Protein AF-A0A433PHH1-F1 (afdb_monomer)

Structure (mmCIF, N/CA/C/O backbone):
data_AF-A0A433PHH1-F1
#
_entry.id   AF-A0A433PHH1-F1
#
loop_
_atom_site.group_PDB
_atom_site.id
_atom_site.type_symbol
_atom_site.label_atom_id
_atom_site.label_alt_id
_atom_site.label_comp_id
_atom_site.label_asym_id
_atom_site.label_entity_id
_atom_site.label_seq_id
_atom_site.pdbx_PDB_ins_code
_atom_site.Cartn_x
_atom_site.Cartn_y
_atom_site.Cartn_z
_atom_site.occupancy
_atom_site.B_iso_or_equiv
_atom_site.auth_seq_id
_atom_site.auth_comp_id
_atom_site.auth_asym_id
_atom_site.auth_atom_id
_atom_site.pdbx_PDB_model_num
ATOM 1 N N . MET A 1 1 ? -15.022 -15.325 15.292 1.00 51.31 1 MET A N 1
ATOM 2 C CA . MET A 1 1 ? -13.583 -15.511 15.592 1.00 51.31 1 MET A CA 1
ATOM 3 C C . MET A 1 1 ? -13.431 -15.718 17.090 1.00 51.31 1 MET A C 1
ATOM 5 O O . MET A 1 1 ? -14.156 -15.059 17.827 1.00 51.31 1 MET A O 1
ATOM 9 N N . LEU A 1 2 ? -12.570 -16.644 17.526 1.00 65.44 2 LEU A N 1
ATOM 10 C CA . LEU A 1 2 ? -12.396 -16.970 18.953 1.00 65.44 2 LEU A CA 1
ATOM 11 C C . LEU A 1 2 ? -11.447 -16.007 19.689 1.00 65.44 2 LEU A C 1
ATOM 13 O O . LEU A 1 2 ? -11.639 -15.768 20.876 1.00 65.44 2 LEU A O 1
ATOM 17 N N . ASP A 1 3 ? -10.478 -15.422 18.982 1.00 81.75 3 ASP A N 1
ATOM 18 C CA . ASP A 1 3 ? -9.492 -14.479 19.525 1.00 81.75 3 ASP A CA 1
ATOM 19 C C . ASP A 1 3 ? -9.389 -13.232 18.615 1.00 81.75 3 ASP A C 1
ATOM 21 O O . ASP A 1 3 ? -9.403 -13.386 17.389 1.00 81.75 3 ASP A O 1
ATOM 25 N N . PRO A 1 4 ? -9.363 -11.991 19.148 1.00 90.38 4 PRO A N 1
ATOM 26 C CA . PRO A 1 4 ? -9.155 -10.782 18.346 1.00 90.38 4 PRO A CA 1
ATOM 27 C C . PRO A 1 4 ? -7.689 -10.556 17.940 1.00 90.38 4 PRO A C 1
ATOM 29 O O . PRO A 1 4 ? -6.804 -10.523 18.791 1.00 90.38 4 PRO A O 1
ATOM 32 N N . TYR A 1 5 ? -7.473 -10.242 16.656 1.00 91.25 5 TYR A N 1
ATOM 33 C CA . TYR A 1 5 ? -6.172 -9.909 16.044 1.00 91.25 5 TYR A CA 1
ATOM 34 C C . TYR A 1 5 ? -5.332 -8.874 16.809 1.00 91.25 5 TYR A C 1
ATOM 36 O O . TYR A 1 5 ? -4.108 -8.958 16.819 1.00 91.25 5 TYR A O 1
ATOM 44 N N . ILE A 1 6 ? -5.971 -7.856 17.393 1.00 93.50 6 ILE A N 1
ATOM 45 C CA . ILE A 1 6 ? -5.297 -6.755 18.087 1.00 93.50 6 ILE A CA 1
ATOM 46 C C . ILE A 1 6 ? -6.054 -6.457 19.379 1.00 93.50 6 ILE A C 1
ATOM 48 O O . ILE A 1 6 ? -7.269 -6.255 19.373 1.00 93.50 6 ILE A O 1
ATOM 52 N N . ARG A 1 7 ? -5.317 -6.362 20.489 1.00 93.56 7 ARG A N 1
ATOM 53 C CA . ARG A 1 7 ? -5.806 -5.841 21.770 1.00 93.56 7 ARG A CA 1
ATOM 54 C C . ARG A 1 7 ? -4.941 -4.641 22.161 1.00 93.56 7 ARG A C 1
ATOM 56 O O . ARG A 1 7 ? -3.736 -4.786 22.330 1.00 93.56 7 ARG A O 1
ATOM 63 N N . LYS A 1 8 ? -5.545 -3.459 22.309 1.00 94.25 8 LYS A N 1
ATOM 64 C CA . LYS A 1 8 ? -4.893 -2.251 22.844 1.00 94.25 8 LYS A CA 1
ATOM 65 C C . LYS A 1 8 ? -5.757 -1.619 23.928 1.00 94.25 8 LYS A C 1
ATOM 67 O O . LYS A 1 8 ? -6.983 -1.692 23.873 1.00 94.25 8 LYS A O 1
ATOM 72 N N . THR A 1 9 ? -5.113 -0.980 24.896 1.00 94.62 9 THR A N 1
ATOM 73 C CA . THR A 1 9 ? -5.770 -0.066 25.833 1.00 94.62 9 THR A CA 1
ATOM 74 C C . THR A 1 9 ? -6.088 1.264 25.146 1.00 94.62 9 THR A C 1
ATOM 76 O O . THR A 1 9 ? -5.433 1.657 24.175 1.00 94.62 9 THR A O 1
ATOM 79 N N . LEU A 1 10 ? -7.111 1.955 25.652 1.00 93.75 10 LEU A N 1
ATOM 80 C CA . LEU A 1 10 ? -7.414 3.335 25.279 1.00 93.75 10 LEU A CA 1
ATOM 81 C C . LEU A 1 10 ? -6.793 4.271 26.322 1.00 93.75 10 LEU A C 1
ATOM 83 O O . LEU A 1 10 ? -6.948 4.034 27.521 1.00 93.75 10 LEU A O 1
ATOM 87 N N . THR A 1 11 ? -6.115 5.327 25.885 1.00 94.25 11 THR A N 1
ATOM 88 C CA . THR A 1 11 ? -5.613 6.393 26.758 1.00 94.25 11 THR A CA 1
ATOM 89 C C . THR A 1 11 ? -6.648 7.518 26.871 1.00 94.25 11 THR A C 1
ATOM 91 O O . THR A 1 11 ? -7.374 7.778 25.906 1.00 94.25 11 THR A O 1
ATOM 94 N N . PRO A 1 12 ? -6.765 8.186 28.033 1.00 91.38 12 PRO A N 1
ATOM 95 C CA . PRO A 1 12 ? -7.618 9.360 28.168 1.00 91.38 12 PRO A CA 1
ATOM 96 C C . PRO A 1 12 ? -7.042 10.535 27.367 1.00 91.38 12 PRO A C 1
ATOM 98 O O . PRO A 1 12 ? -5.838 10.791 27.389 1.00 91.38 12 PRO A O 1
ATOM 101 N N . LEU A 1 13 ? -7.916 11.267 26.681 1.00 89.50 13 LEU A N 1
ATOM 102 C CA . LEU A 1 13 ? -7.595 12.550 26.060 1.00 89.50 13 LEU A CA 1
ATOM 103 C C . LEU A 1 13 ? -7.655 13.679 27.106 1.00 89.50 13 LEU A C 1
ATOM 105 O O . LEU A 1 13 ? -8.488 13.607 28.015 1.00 89.50 13 LEU A O 1
ATOM 109 N N . PRO A 1 14 ? -6.856 14.755 26.961 1.00 84.56 14 PRO A N 1
ATOM 110 C CA . PRO A 1 14 ? -7.024 15.969 27.756 1.00 84.56 14 PRO A CA 1
ATOM 111 C C . PRO A 1 14 ? -8.443 16.527 27.590 1.00 84.56 14 PRO A C 1
ATOM 113 O O . PRO A 1 14 ? -8.840 16.949 26.502 1.00 84.56 14 PRO A O 1
ATOM 116 N N . SER A 1 15 ? -9.224 16.499 28.669 1.00 74.62 15 SER A N 1
ATOM 117 C CA . SER A 1 15 ? -10.595 17.006 28.677 1.00 74.62 15 SER A CA 1
ATOM 118 C C . SER A 1 15 ? -10.602 18.481 29.068 1.00 74.62 15 SER A C 1
ATOM 120 O O . SER A 1 15 ? -10.013 18.855 30.081 1.00 74.62 15 SER A O 1
ATOM 122 N N . ALA A 1 16 ? -11.281 19.326 28.291 1.00 72.44 16 ALA A N 1
ATOM 123 C CA . ALA A 1 16 ? -11.508 20.714 28.690 1.00 72.44 16 ALA A CA 1
ATOM 124 C C . ALA A 1 16 ? -12.430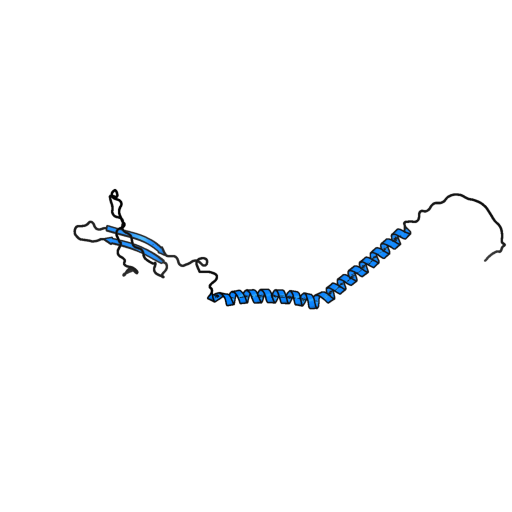 20.758 29.922 1.00 72.44 16 ALA A C 1
ATOM 126 O O . ALA A 1 16 ? -13.370 19.965 30.009 1.00 72.44 16 ALA A O 1
ATOM 127 N N . SER A 1 17 ? -12.206 21.715 30.830 1.00 67.88 17 SER A N 1
ATOM 128 C CA . SER A 1 17 ? -12.861 21.822 32.153 1.00 67.88 17 SER A CA 1
ATOM 129 C C . SER A 1 17 ? -14.391 21.717 32.150 1.00 67.88 17 SER A C 1
ATOM 131 O O . SER A 1 17 ? -14.989 21.343 33.153 1.00 67.88 17 SER A O 1
ATOM 133 N N . ASN A 1 18 ? -15.025 22.043 31.023 1.00 72.31 18 ASN A N 1
ATOM 134 C CA . ASN A 1 18 ? -16.475 22.153 30.889 1.00 72.31 18 ASN A CA 1
ATOM 135 C C . ASN A 1 18 ? -17.122 20.895 30.259 1.00 72.31 18 ASN A C 1
ATOM 137 O O . ASN A 1 18 ? -18.327 20.890 30.002 1.00 72.31 18 ASN A O 1
ATOM 141 N N . GLN A 1 19 ? -16.357 19.830 29.972 1.00 78.62 19 GLN A N 1
ATOM 142 C CA . GLN A 1 19 ? -16.881 18.592 29.374 1.00 78.62 19 GLN A CA 1
ATOM 143 C C . GLN A 1 19 ? -17.349 17.590 30.441 1.00 78.62 19 GLN A C 1
ATOM 145 O O . GLN A 1 19 ? -16.564 17.095 31.243 1.00 78.62 19 GLN A O 1
ATOM 150 N N . ARG A 1 20 ? -18.638 17.221 30.392 1.00 82.81 20 ARG A N 1
ATOM 151 C CA . ARG A 1 20 ? -19.291 16.270 31.321 1.00 82.81 20 ARG A CA 1
ATOM 152 C C . ARG A 1 20 ? -18.892 14.793 31.133 1.00 82.81 20 ARG A C 1
ATOM 154 O O . ARG A 1 20 ? -19.426 13.937 31.828 1.00 82.81 20 ARG A O 1
ATOM 161 N N . ALA A 1 21 ? -18.011 14.477 30.184 1.00 85.62 21 ALA A N 1
ATOM 162 C CA . ALA A 1 21 ? -17.594 13.112 29.870 1.00 85.62 21 ALA A CA 1
ATOM 163 C C . ALA A 1 21 ? -16.129 13.078 29.413 1.00 85.62 21 ALA A C 1
ATOM 165 O O . ALA A 1 21 ? -15.707 13.917 28.617 1.00 85.62 21 ALA A O 1
ATOM 166 N N . ALA A 1 22 ? -15.370 12.088 29.885 1.00 88.25 22 ALA A N 1
ATOM 167 C CA . ALA A 1 22 ? -14.001 11.848 29.438 1.00 88.25 22 ALA A CA 1
ATOM 168 C C . ALA A 1 22 ? -13.986 11.120 28.084 1.00 88.25 22 ALA A C 1
ATOM 170 O O . ALA A 1 22 ? -14.728 10.158 27.877 1.00 88.25 22 ALA A O 1
ATOM 171 N N . LYS A 1 23 ? -13.112 11.556 27.172 1.00 90.69 23 LYS A N 1
ATOM 172 C CA . LYS A 1 23 ? -12.873 10.892 25.884 1.00 90.69 23 LYS A CA 1
ATOM 173 C C . LYS A 1 23 ? -11.635 10.007 25.979 1.00 90.69 23 LYS A C 1
ATOM 175 O O . LYS A 1 23 ? -10.652 10.385 26.612 1.00 90.69 23 LYS A O 1
ATOM 180 N N . PHE A 1 24 ? -11.671 8.861 25.309 1.00 93.12 24 PHE A N 1
ATOM 181 C CA . PHE A 1 24 ? -10.563 7.910 25.254 1.00 93.12 24 PHE A CA 1
ATOM 182 C C . PHE A 1 24 ? -10.235 7.576 23.797 1.00 93.12 24 PHE A C 1
ATOM 184 O O . PHE A 1 24 ? -11.139 7.474 22.970 1.00 93.12 24 PHE A O 1
ATOM 191 N N . GLN A 1 25 ? -8.954 7.396 23.481 1.00 93.75 25 GLN A N 1
ATOM 192 C CA . GLN A 1 25 ? -8.477 7.103 22.129 1.00 93.75 25 GLN A CA 1
ATOM 193 C C . GLN A 1 25 ? -7.357 6.057 22.167 1.00 93.75 25 GLN A C 1
ATOM 195 O O . GLN A 1 25 ? -6.674 5.878 23.168 1.00 93.75 25 GLN A O 1
ATOM 200 N N . THR A 1 26 ? -7.151 5.354 21.059 1.00 95.00 26 THR A N 1
ATOM 201 C CA . THR A 1 26 ? -5.918 4.605 20.797 1.00 95.00 26 THR A CA 1
ATOM 202 C C . THR A 1 26 ? -5.596 4.712 19.311 1.00 95.00 26 THR A C 1
ATOM 204 O O . THR A 1 26 ? -6.494 4.958 18.505 1.00 95.00 26 THR A O 1
ATOM 207 N N . GLN A 1 27 ? -4.330 4.541 18.937 1.00 94.56 27 GLN A N 1
ATOM 208 C CA . GLN A 1 27 ? -3.928 4.423 17.535 1.00 94.56 27 GLN A CA 1
ATOM 209 C C . GLN A 1 27 ? -3.461 2.991 17.274 1.00 94.56 27 GLN A C 1
ATOM 211 O O . GLN A 1 27 ? -2.623 2.445 18.000 1.00 94.56 27 GLN A O 1
ATOM 216 N N . LEU A 1 28 ? -4.020 2.365 16.243 1.00 92.94 28 LEU A N 1
ATOM 217 C CA . LEU A 1 28 ? -3.712 1.000 15.830 1.00 92.94 28 LEU A CA 1
ATOM 218 C C . LEU A 1 28 ? -3.423 0.978 14.330 1.00 92.94 28 LEU A C 1
ATOM 220 O O . LEU A 1 28 ? -4.116 1.632 13.555 1.00 92.94 28 LEU A O 1
ATOM 224 N N . GLN A 1 29 ? -2.395 0.230 13.941 1.00 93.69 29 GLN A N 1
ATOM 225 C CA . GLN A 1 29 ? -2.218 -0.182 12.553 1.00 93.69 29 GLN A CA 1
ATOM 226 C C . GLN A 1 29 ? -3.202 -1.320 12.271 1.00 93.69 29 GLN A C 1
ATOM 228 O O . GLN A 1 29 ? -3.521 -2.107 13.166 1.00 93.69 29 GLN A O 1
ATOM 233 N N . LEU A 1 30 ? -3.721 -1.362 11.050 1.00 92.62 30 LEU A N 1
ATOM 234 C CA . LEU A 1 30 ? -4.654 -2.391 10.604 1.00 92.62 30 LEU A CA 1
ATOM 235 C C . LEU A 1 30 ? -3.890 -3.708 10.354 1.00 92.62 30 LEU A C 1
ATOM 237 O O . LEU A 1 30 ? -2.706 -3.657 10.015 1.00 92.62 30 LEU A O 1
ATOM 241 N N . PRO A 1 31 ? -4.530 -4.882 10.507 1.00 92.69 31 PRO A N 1
ATOM 242 C CA . PRO A 1 31 ? -3.951 -6.139 10.047 1.00 92.69 31 PRO A CA 1
ATOM 243 C C . PRO A 1 31 ? -3.873 -6.171 8.512 1.00 92.69 31 PRO A C 1
ATOM 245 O O . PRO A 1 31 ? -4.717 -5.593 7.833 1.00 92.69 31 PRO A O 1
ATOM 248 N N . ASP A 1 32 ? -2.913 -6.927 7.976 1.00 93.31 32 ASP A N 1
ATOM 249 C CA . ASP A 1 32 ? -2.709 -7.136 6.528 1.00 93.31 32 ASP A CA 1
ATOM 250 C C . ASP A 1 32 ? -3.788 -8.038 5.874 1.00 93.31 32 ASP A C 1
ATOM 252 O O . ASP A 1 32 ? -3.800 -8.288 4.672 1.00 93.31 32 ASP A O 1
ATOM 256 N N . VAL A 1 33 ? -4.734 -8.539 6.676 1.00 92.38 33 VAL A N 1
ATOM 257 C CA . VAL A 1 33 ? -5.860 -9.362 6.220 1.00 92.38 33 VAL A CA 1
ATOM 258 C C . VAL A 1 33 ? -7.061 -8.461 5.929 1.00 92.38 33 VAL A C 1
ATOM 260 O O . VAL A 1 33 ? -7.604 -7.826 6.832 1.00 92.38 33 VAL A O 1
ATOM 263 N N . TYR A 1 34 ? -7.506 -8.438 4.673 1.00 94.25 34 TYR A N 1
ATOM 264 C CA . TYR A 1 34 ? -8.737 -7.764 4.254 1.00 94.25 34 TYR A CA 1
ATOM 265 C C . TYR A 1 34 ? -9.990 -8.544 4.691 1.00 94.25 34 TYR A C 1
ATOM 267 O O . TYR A 1 34 ? -9.952 -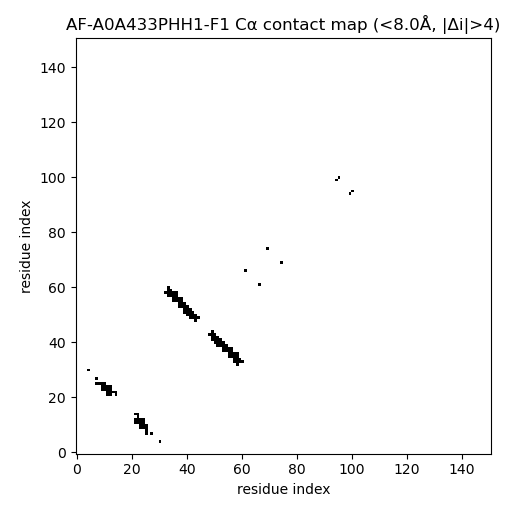9.757 4.894 1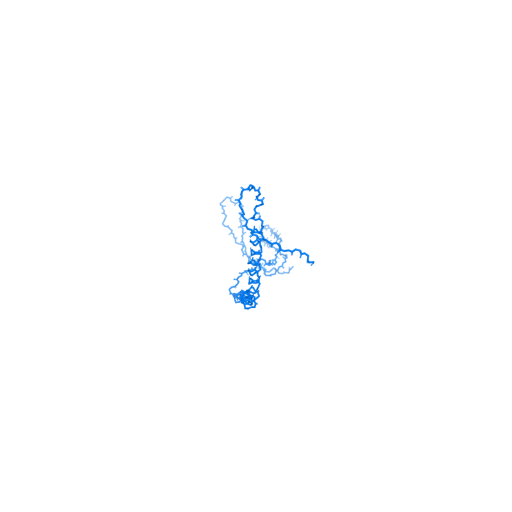.00 94.25 34 TYR A O 1
ATOM 275 N N . GLY A 1 35 ? -11.125 -7.853 4.828 1.00 94.00 35 GLY A N 1
ATOM 276 C CA . GLY A 1 35 ? -12.384 -8.460 5.274 1.00 94.00 35 GLY A CA 1
ATOM 277 C C . GLY A 1 35 ? -13.208 -7.544 6.176 1.00 94.00 35 GLY A C 1
ATOM 278 O O . GLY A 1 35 ? -13.012 -6.332 6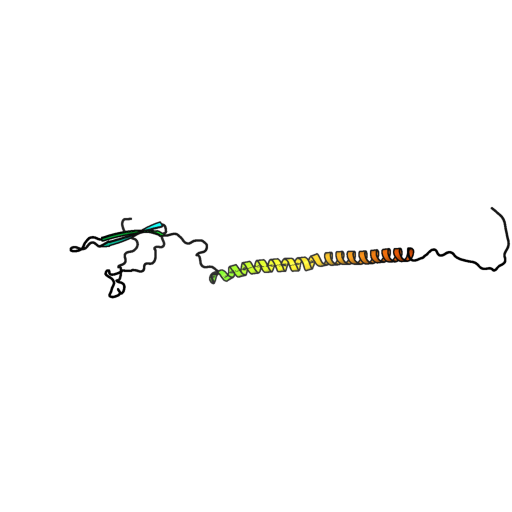.197 1.00 94.00 35 GLY A O 1
ATOM 279 N N . VAL A 1 36 ? -14.147 -8.119 6.929 1.00 94.00 36 VAL A N 1
ATOM 280 C CA . VAL A 1 36 ? -15.013 -7.379 7.861 1.00 94.00 36 VAL A CA 1
ATOM 281 C C . VAL A 1 36 ? -14.558 -7.626 9.297 1.00 94.00 36 VAL A C 1
ATOM 283 O O . VAL A 1 36 ? -14.505 -8.769 9.747 1.00 94.00 36 VAL A O 1
ATOM 286 N N . PHE A 1 37 ? -14.248 -6.548 10.016 1.00 93.88 37 PHE A N 1
ATOM 287 C CA . PHE A 1 37 ? -13.744 -6.573 11.388 1.00 93.88 37 PHE A CA 1
ATOM 288 C C . PHE A 1 37 ? -14.679 -5.791 12.315 1.00 93.88 37 PHE A C 1
ATOM 290 O O . PHE A 1 37 ? -15.317 -4.828 11.895 1.00 93.88 37 PHE A O 1
ATOM 297 N N . THR A 1 38 ? -14.735 -6.166 13.593 1.00 93.69 38 THR A N 1
ATOM 298 C CA . THR A 1 38 ? -15.531 -5.451 14.604 1.00 93.69 38 THR A CA 1
ATOM 299 C C . THR A 1 38 ? -14.621 -4.909 15.698 1.00 93.69 38 THR A C 1
ATOM 301 O O . THR A 1 38 ? -14.039 -5.671 16.472 1.00 93.69 38 THR A O 1
ATOM 304 N N . PHE A 1 39 ? -14.529 -3.584 15.794 1.00 94.50 39 PHE A N 1
ATOM 305 C CA . PHE A 1 39 ? -13.961 -2.910 16.954 1.00 94.50 39 PHE A CA 1
ATOM 306 C C . PHE A 1 39 ? -14.931 -3.069 18.123 1.00 94.50 39 PHE A C 1
ATOM 308 O O . PHE A 1 39 ? -16.076 -2.630 18.042 1.00 94.50 39 PHE A O 1
ATOM 315 N N . ARG A 1 40 ? -14.487 -3.722 19.201 1.00 94.06 40 ARG A N 1
ATOM 316 C CA . ARG A 1 40 ? -15.329 -4.049 20.356 1.00 94.06 40 ARG A CA 1
ATOM 317 C C . ARG A 1 40 ? -14.734 -3.520 21.652 1.00 94.06 40 ARG A C 1
ATOM 319 O O . ARG A 1 40 ? -13.697 -4.005 22.103 1.00 94.06 40 ARG A O 1
ATOM 326 N N . VAL A 1 41 ? -15.447 -2.605 22.302 1.00 94.69 41 VAL A N 1
ATOM 327 C CA . VAL A 1 41 ? -15.190 -2.207 23.690 1.00 94.69 41 VAL A CA 1
ATOM 328 C C . VAL A 1 41 ? -16.080 -3.060 24.595 1.00 94.69 41 VAL A C 1
ATOM 330 O O . VAL A 1 41 ? -17.271 -3.224 24.345 1.00 94.69 41 VAL A O 1
ATOM 333 N N . ASN A 1 42 ? -15.502 -3.664 25.633 1.00 93.88 42 ASN A N 1
ATOM 334 C CA . ASN A 1 42 ? -16.200 -4.575 26.546 1.00 93.88 42 ASN A CA 1
ATOM 335 C C . ASN A 1 42 ? -15.745 -4.290 27.982 1.00 93.88 42 ASN A C 1
ATOM 337 O O . ASN A 1 42 ? -14.845 -4.947 28.508 1.00 93.88 42 ASN A O 1
ATOM 341 N N . TYR A 1 43 ? -16.329 -3.261 28.592 1.00 94.88 43 TYR A N 1
ATOM 342 C CA . TYR A 1 43 ? -15.994 -2.828 29.941 1.00 94.88 43 TYR A CA 1
ATOM 343 C C . TYR A 1 43 ? -16.887 -3.544 30.956 1.00 94.88 43 TYR A C 1
ATOM 345 O O . TYR A 1 43 ? -18.054 -3.204 31.151 1.00 94.88 43 TYR A O 1
ATOM 353 N N . LYS A 1 44 ? -16.313 -4.558 31.611 1.00 94.94 44 LYS A N 1
ATOM 354 C CA . LYS A 1 44 ? -16.924 -5.266 32.739 1.00 94.94 44 LYS A CA 1
ATOM 355 C C . LYS A 1 44 ? -16.031 -5.129 33.967 1.00 94.94 44 LYS A C 1
ATOM 357 O O . LYS A 1 44 ? -14.880 -5.580 33.962 1.00 94.94 44 LYS A O 1
ATOM 362 N N . ARG A 1 45 ? -16.557 -4.482 35.005 1.00 94.81 45 ARG A N 1
ATOM 363 C CA . ARG A 1 45 ? -15.943 -4.309 36.327 1.00 94.81 45 ARG A CA 1
ATOM 364 C C . ARG A 1 45 ? -17.047 -4.365 37.389 1.00 94.81 45 ARG A C 1
ATOM 366 O O . ARG A 1 45 ? -18.128 -3.848 37.120 1.00 94.81 45 ARG A O 1
ATOM 373 N N . PRO A 1 46 ? -16.811 -4.976 38.563 1.00 95.50 46 PRO A N 1
ATOM 374 C CA . PRO A 1 46 ? -17.754 -4.885 39.675 1.00 95.50 46 PRO A CA 1
ATOM 375 C C . PRO A 1 46 ? -17.886 -3.422 40.128 1.00 95.50 46 PRO A C 1
ATOM 377 O O . PRO A 1 46 ? -16.934 -2.651 40.012 1.00 95.50 46 PRO A O 1
ATOM 380 N N . GLY A 1 47 ? -19.069 -3.036 40.608 1.00 95.38 47 GLY A N 1
ATOM 381 C CA . GLY A 1 47 ? -19.368 -1.659 41.029 1.00 95.38 47 GLY A CA 1
ATOM 382 C C . GLY A 1 47 ? -19.627 -0.654 39.895 1.00 95.38 47 GLY A C 1
ATOM 383 O O . GLY A 1 47 ? -19.988 0.481 40.183 1.00 95.38 47 GLY A O 1
ATOM 384 N N . TYR A 1 48 ? -19.501 -1.055 38.624 1.00 94.06 48 TYR A N 1
ATOM 385 C CA . TYR A 1 48 ? -19.775 -0.209 37.457 1.00 94.06 48 TYR A CA 1
ATOM 386 C C . TYR A 1 48 ? -20.797 -0.858 36.518 1.00 94.06 48 TYR A C 1
ATOM 388 O O . TYR A 1 48 ? -20.819 -2.078 36.351 1.00 94.06 48 TYR A O 1
ATOM 396 N N . THR A 1 49 ? -21.600 -0.034 35.843 1.00 94.69 49 THR A N 1
ATOM 397 C CA . THR A 1 49 ? -22.484 -0.477 34.756 1.00 94.69 49 THR A CA 1
ATOM 398 C C . THR A 1 49 ? -21.670 -1.130 33.637 1.00 94.69 49 THR A C 1
ATOM 400 O O . THR A 1 49 ? -20.647 -0.596 33.207 1.00 94.69 49 THR A O 1
ATOM 403 N N . TYR A 1 50 ? -22.124 -2.283 33.140 1.00 95.75 50 TYR A N 1
ATOM 404 C CA . TYR A 1 50 ? -21.467 -2.957 32.022 1.00 95.75 50 TYR A CA 1
ATOM 405 C C . TYR A 1 50 ? -21.692 -2.194 30.715 1.00 95.75 50 TYR A C 1
ATOM 407 O O . TYR A 1 50 ? -22.831 -1.994 30.300 1.00 95.75 50 TYR A O 1
ATOM 415 N N . LEU A 1 51 ? -20.600 -1.830 30.041 1.00 93.88 51 LEU A N 1
ATOM 416 C CA . LEU A 1 51 ? -20.628 -1.184 28.730 1.00 93.88 51 LEU A CA 1
ATOM 417 C C . LEU A 1 51 ? -20.085 -2.149 27.674 1.00 93.88 51 LEU A C 1
ATOM 419 O O . LEU A 1 51 ? -18.952 -2.626 27.775 1.00 93.88 51 LEU A O 1
ATOM 423 N N . VAL A 1 52 ? -20.886 -2.416 26.645 1.00 95.19 52 VAL A N 1
ATOM 424 C CA . VAL A 1 52 ? -20.458 -3.134 25.442 1.00 95.19 52 VAL A CA 1
ATOM 425 C C . VAL A 1 52 ? -20.801 -2.272 24.238 1.00 95.19 52 VAL A C 1
ATOM 427 O O . VAL A 1 52 ? -21.972 -2.006 23.997 1.00 95.19 52 VAL A O 1
ATOM 430 N N . ASP A 1 53 ? -19.779 -1.875 23.490 1.00 95.19 53 ASP A N 1
ATOM 431 C CA . ASP A 1 53 ? -19.904 -1.139 22.232 1.00 95.19 53 ASP A CA 1
ATOM 432 C C . ASP A 1 53 ? -19.201 -1.920 21.113 1.00 95.19 53 ASP A C 1
ATOM 434 O O . ASP A 1 53 ? -18.188 -2.590 21.353 1.00 95.19 53 ASP A O 1
ATOM 438 N N . GLN A 1 54 ? -19.782 -1.904 19.915 1.00 95.00 54 GLN A N 1
ATOM 439 C CA . GLN A 1 54 ? -19.359 -2.702 18.765 1.00 95.00 54 GLN A CA 1
ATOM 440 C C . GLN A 1 54 ? -19.579 -1.933 17.460 1.00 95.00 54 GLN A C 1
ATOM 442 O O . GLN A 1 54 ? -20.710 -1.762 17.014 1.00 95.00 54 GLN A O 1
ATOM 447 N N . SER A 1 55 ? -18.480 -1.537 16.818 1.00 95.50 55 SER A N 1
ATOM 448 C CA . SER A 1 55 ? -18.478 -0.893 15.504 1.00 95.50 55 SER A CA 1
ATOM 449 C C . SER A 1 55 ? -17.848 -1.819 14.468 1.00 95.50 55 SER A C 1
ATOM 451 O O . SER A 1 55 ? -16.702 -2.248 14.619 1.00 95.50 55 SER A O 1
ATOM 453 N N . THR A 1 56 ? -18.603 -2.155 13.423 1.00 95.25 56 THR A N 1
ATOM 454 C CA . THR A 1 56 ? -18.169 -3.066 12.357 1.00 95.25 56 THR A CA 1
ATOM 455 C C . THR A 1 56 ? -17.695 -2.272 11.144 1.00 95.25 56 THR A C 1
ATOM 457 O O . THR A 1 56 ? -18.417 -1.425 10.626 1.00 95.25 56 THR A O 1
ATOM 460 N N . VAL A 1 57 ? -16.474 -2.556 10.689 1.00 94.75 57 VAL A N 1
ATOM 461 C CA . VAL A 1 57 ? -15.763 -1.822 9.638 1.00 94.75 57 VAL A CA 1
ATOM 462 C C . VAL A 1 57 ? -15.175 -2.812 8.632 1.00 94.75 57 VAL A C 1
ATOM 464 O O . VAL A 1 57 ? -14.566 -3.816 9.005 1.00 94.75 57 VAL A O 1
ATOM 467 N N . ALA A 1 58 ? -15.351 -2.528 7.342 1.00 95.50 58 ALA A N 1
ATOM 468 C CA . ALA A 1 58 ? -14.746 -3.300 6.262 1.00 95.50 58 ALA A CA 1
ATOM 469 C C . ALA A 1 58 ? -13.346 -2.760 5.929 1.00 95.50 58 ALA A C 1
ATOM 471 O O . ALA A 1 58 ? -13.185 -1.576 5.632 1.00 95.50 58 ALA A O 1
ATOM 472 N N . LEU A 1 59 ? -12.343 -3.637 5.947 1.00 94.00 59 LEU A N 1
ATOM 473 C CA . LEU A 1 59 ? -10.988 -3.360 5.482 1.00 94.00 59 LEU A CA 1
ATOM 474 C C . LEU A 1 59 ? -10.860 -3.836 4.032 1.00 94.00 59 LEU A C 1
ATOM 476 O O . LEU A 1 59 ? -10.981 -5.032 3.755 1.00 94.00 59 LEU A O 1
ATOM 480 N N . ARG A 1 60 ? -10.637 -2.894 3.108 1.00 94.12 60 ARG A N 1
ATOM 481 C CA . ARG A 1 60 ? -10.419 -3.189 1.684 1.00 94.12 60 ARG A CA 1
ATOM 482 C C . ARG A 1 60 ? -8.929 -3.416 1.384 1.00 94.12 60 ARG A C 1
ATOM 484 O O . ARG A 1 60 ? -8.104 -2.761 2.019 1.00 94.12 60 ARG A O 1
ATOM 491 N N . PRO A 1 61 ? -8.577 -4.261 0.398 1.00 94.69 61 PRO A N 1
ATOM 492 C CA . PRO A 1 61 ? -7.225 -4.291 -0.154 1.00 94.69 61 PRO A CA 1
ATOM 493 C C . PRO A 1 61 ? -6.912 -3.002 -0.937 1.00 94.69 61 PRO A C 1
ATOM 495 O O . PRO A 1 61 ? -7.823 -2.268 -1.337 1.00 94.69 61 PRO A O 1
ATOM 498 N N . PHE A 1 62 ? -5.625 -2.754 -1.186 1.00 94.31 62 PHE A N 1
ATOM 499 C CA . PHE A 1 62 ? -5.163 -1.629 -2.002 1.00 94.31 62 PHE A CA 1
ATOM 500 C C . PHE A 1 62 ? -5.692 -1.689 -3.444 1.00 94.31 62 PHE A C 1
ATOM 502 O O . PHE A 1 62 ? -5.818 -2.755 -4.049 1.00 94.31 62 PHE A O 1
ATOM 509 N N . ARG A 1 63 ? -5.980 -0.517 -4.015 1.00 95.44 63 ARG A N 1
ATOM 510 C CA . ARG A 1 63 ? -6.317 -0.337 -5.435 1.00 95.44 63 ARG A CA 1
ATOM 511 C C . ARG A 1 63 ? -5.050 -0.229 -6.286 1.00 95.44 63 ARG A C 1
ATOM 513 O O . ARG A 1 63 ? -4.004 0.187 -5.805 1.00 95.44 63 ARG A O 1
ATOM 520 N N . HIS A 1 64 ? -5.173 -0.490 -7.590 1.00 95.62 64 HIS A N 1
ATOM 521 C CA . HIS A 1 64 ? -4.058 -0.373 -8.542 1.00 95.62 64 HIS A CA 1
ATOM 522 C C . HIS A 1 64 ? -3.397 1.020 -8.568 1.00 95.62 64 HIS A C 1
ATOM 524 O O . HIS A 1 64 ? -2.202 1.117 -8.831 1.00 95.62 64 HIS A O 1
ATOM 530 N N . ASP A 1 65 ? -4.138 2.087 -8.249 1.00 95.25 65 ASP A N 1
ATOM 531 C CA . ASP A 1 65 ? -3.594 3.448 -8.174 1.00 95.25 65 ASP A CA 1
ATOM 532 C C . ASP A 1 65 ? -2.867 3.782 -6.863 1.00 95.25 65 ASP A C 1
ATOM 534 O O . ASP A 1 65 ? -2.153 4.780 -6.819 1.00 95.25 65 ASP A O 1
ATOM 538 N N . GLU A 1 66 ? -3.049 2.980 -5.811 1.00 95.94 66 GLU A N 1
ATOM 539 C CA . GLU A 1 66 ? -2.543 3.253 -4.456 1.00 95.94 66 GLU A CA 1
ATOM 540 C C . GLU A 1 66 ? -1.115 2.720 -4.237 1.00 95.94 66 GLU A C 1
ATOM 542 O O . GLU A 1 66 ? -0.480 3.037 -3.232 1.00 95.94 66 GLU A O 1
ATOM 547 N N . TYR A 1 67 ? -0.584 1.947 -5.190 1.00 94.75 67 TYR A N 1
ATOM 548 C CA . TYR A 1 67 ? 0.806 1.497 -5.183 1.00 94.75 67 TYR A CA 1
ATOM 549 C C . TYR A 1 67 ? 1.776 2.634 -5.553 1.00 94.75 67 TYR A C 1
ATOM 551 O O . TYR A 1 67 ? 1.479 3.436 -6.447 1.00 94.75 67 TYR A O 1
ATOM 559 N N . PRO A 1 68 ? 2.968 2.699 -4.925 1.00 94.62 68 PRO A N 1
ATOM 560 C CA . PRO A 1 68 ? 3.978 3.696 -5.264 1.00 94.62 68 PRO A CA 1
ATOM 561 C C . PRO A 1 68 ? 4.421 3.556 -6.727 1.00 94.62 68 PRO A C 1
ATOM 563 O O . PRO A 1 68 ? 4.691 2.459 -7.215 1.00 94.62 68 PRO A O 1
ATOM 566 N N . ARG A 1 69 ? 4.519 4.690 -7.428 1.00 93.38 69 ARG A N 1
ATOM 567 C CA . ARG A 1 69 ? 5.002 4.780 -8.815 1.00 93.38 69 ARG A CA 1
ATOM 568 C C . ARG A 1 69 ? 6.445 5.290 -8.839 1.00 93.38 69 ARG A C 1
ATOM 570 O O . ARG A 1 69 ? 6.899 5.893 -7.872 1.00 93.38 69 ARG A O 1
ATOM 577 N N . PHE A 1 70 ? 7.149 5.061 -9.949 1.00 93.81 70 PHE A N 1
ATOM 578 C CA . PHE A 1 70 ? 8.536 5.505 -10.166 1.00 93.81 70 PHE A CA 1
ATOM 579 C C . PHE A 1 70 ? 9.531 5.028 -9.090 1.00 93.81 70 PHE A C 1
ATOM 581 O O . PHE A 1 70 ? 10.323 5.804 -8.557 1.00 93.81 70 PHE A O 1
ATOM 588 N N . LEU A 1 71 ? 9.504 3.727 -8.776 1.00 94.88 71 LEU A N 1
ATOM 589 C CA . LEU A 1 71 ? 10.480 3.110 -7.872 1.00 94.88 71 LEU A CA 1
ATOM 590 C C . LEU A 1 71 ? 11.902 3.322 -8.407 1.00 94.88 71 LEU A C 1
ATOM 592 O O . LEU A 1 71 ? 12.180 3.039 -9.572 1.00 94.88 71 LEU A O 1
ATOM 596 N N . THR A 1 72 ? 12.829 3.735 -7.542 1.00 96.12 72 THR A N 1
ATOM 597 C CA . THR A 1 72 ? 14.232 3.967 -7.925 1.00 96.12 72 THR A CA 1
ATOM 598 C C . THR A 1 72 ? 14.909 2.706 -8.469 1.00 96.12 72 THR A C 1
ATOM 600 O O . THR A 1 72 ? 15.627 2.770 -9.464 1.00 96.12 72 THR A O 1
ATOM 603 N N . ALA A 1 73 ? 14.601 1.541 -7.894 1.00 96.19 73 ALA A N 1
ATOM 604 C CA . ALA A 1 73 ? 15.054 0.238 -8.385 1.00 96.19 73 ALA A CA 1
ATOM 605 C C . ALA A 1 73 ? 14.521 -0.128 -9.789 1.00 96.19 73 ALA A C 1
ATOM 607 O O . ALA A 1 73 ? 15.061 -1.028 -10.429 1.00 96.19 73 ALA A O 1
ATOM 608 N N . ALA A 1 74 ? 13.481 0.554 -10.285 1.00 96.19 74 ALA A N 1
ATOM 609 C CA . ALA A 1 74 ? 12.875 0.292 -11.589 1.00 96.19 74 ALA A CA 1
ATOM 610 C C . ALA A 1 74 ? 13.417 1.184 -12.728 1.00 96.19 74 ALA A C 1
ATOM 612 O O . ALA A 1 74 ? 13.112 0.921 -13.894 1.00 96.19 74 ALA A O 1
ATOM 613 N N . TYR A 1 75 ? 14.262 2.186 -12.431 1.00 96.44 75 TYR A N 1
ATOM 614 C CA . TYR A 1 75 ? 14.856 3.067 -13.450 1.00 96.44 75 TYR A CA 1
ATOM 615 C C . TYR A 1 75 ? 15.523 2.345 -14.637 1.00 96.44 75 TYR A C 1
ATOM 617 O O . TYR A 1 75 ? 15.314 2.809 -15.759 1.00 96.44 75 TYR A O 1
ATOM 625 N N . PRO A 1 76 ? 16.250 1.217 -14.472 1.00 97.19 76 PRO A N 1
ATOM 626 C CA . PRO A 1 76 ? 16.823 0.489 -15.608 1.00 97.19 76 PRO A CA 1
ATOM 627 C C . PRO A 1 76 ? 15.777 0.028 -16.635 1.00 97.19 76 PRO A C 1
ATOM 629 O O . PRO A 1 76 ? 16.028 0.094 -17.836 1.00 97.19 76 PRO A O 1
ATOM 632 N N . TYR A 1 77 ? 14.582 -0.372 -16.189 1.00 97.19 77 TYR A N 1
ATOM 633 C CA . TYR A 1 77 ? 13.498 -0.802 -17.078 1.00 97.19 77 TYR A CA 1
ATOM 634 C C . TYR A 1 77 ? 12.837 0.384 -17.788 1.00 97.19 77 TYR A C 1
ATOM 636 O O . TYR A 1 77 ? 12.554 0.303 -18.982 1.00 97.19 77 TYR A O 1
ATOM 644 N N . TYR A 1 78 ? 12.647 1.511 -17.090 1.00 97.06 78 TYR A N 1
ATOM 645 C CA . TYR A 1 78 ? 12.140 2.744 -17.703 1.00 97.06 78 TYR A CA 1
ATOM 646 C C . TYR A 1 78 ? 13.117 3.288 -18.760 1.00 97.06 78 TYR A C 1
ATOM 648 O O . TYR A 1 78 ? 12.703 3.650 -19.861 1.00 97.06 78 TYR A O 1
ATOM 656 N N . ALA A 1 79 ? 14.420 3.275 -18.459 1.00 97.25 79 ALA A N 1
ATOM 657 C CA . ALA A 1 79 ? 15.476 3.655 -19.393 1.00 97.25 79 ALA A CA 1
ATOM 658 C C . ALA A 1 79 ? 15.573 2.690 -20.589 1.00 97.25 79 ALA A C 1
ATOM 660 O O . ALA A 1 79 ? 15.764 3.143 -21.714 1.00 97.25 79 ALA A O 1
ATOM 661 N N . GLY A 1 80 ? 15.390 1.382 -20.372 1.00 97.62 80 GLY A N 1
ATOM 662 C CA . GLY A 1 80 ? 15.340 0.375 -21.436 1.00 97.62 80 GLY A CA 1
ATOM 663 C C . GLY A 1 80 ? 14.152 0.558 -22.387 1.00 97.62 80 GLY A C 1
ATOM 664 O O . GLY A 1 80 ? 14.322 0.522 -23.602 1.00 97.62 80 GLY A O 1
ATOM 665 N N . ALA A 1 81 ? 12.955 0.829 -21.857 1.00 97.00 81 ALA A N 1
ATOM 666 C CA . ALA A 1 81 ? 11.788 1.138 -22.683 1.00 97.00 81 ALA A CA 1
ATOM 667 C C . ALA A 1 81 ? 12.012 2.412 -23.521 1.00 97.00 81 ALA A C 1
ATOM 669 O O . ALA A 1 81 ? 11.776 2.408 -24.729 1.00 97.00 81 ALA A O 1
ATOM 670 N N . ALA A 1 82 ? 12.548 3.471 -22.904 1.00 97.25 82 ALA A N 1
ATOM 671 C CA . ALA A 1 82 ? 12.878 4.714 -23.595 1.00 97.25 82 ALA A CA 1
ATOM 672 C C . ALA A 1 82 ? 13.973 4.535 -24.665 1.00 97.25 82 ALA A C 1
ATOM 674 O O . ALA A 1 82 ? 13.854 5.095 -25.755 1.00 97.25 82 ALA A O 1
ATOM 675 N N . SER A 1 83 ? 15.018 3.741 -24.397 1.00 98.00 83 SER A N 1
ATOM 676 C CA . SER A 1 83 ? 16.119 3.524 -25.343 1.00 98.00 83 SER A CA 1
ATOM 677 C C . SER A 1 83 ? 15.706 2.670 -26.542 1.00 98.00 83 SER A C 1
ATOM 679 O O . SER A 1 83 ? 16.124 2.973 -27.658 1.00 98.00 83 SER A O 1
ATOM 681 N N . MET A 1 84 ? 14.824 1.680 -26.361 1.00 97.75 84 MET A N 1
ATOM 682 C CA . MET A 1 84 ? 14.216 0.947 -27.479 1.00 97.75 84 MET A CA 1
ATOM 683 C C . MET A 1 84 ? 13.336 1.861 -28.341 1.00 97.75 84 MET A C 1
ATOM 685 O O . MET A 1 84 ? 13.447 1.833 -29.567 1.00 97.75 84 MET A O 1
ATOM 689 N N . SER A 1 85 ? 12.512 2.723 -27.731 1.00 97.88 85 SER A N 1
ATOM 690 C CA . SER A 1 85 ? 11.698 3.699 -28.473 1.00 97.88 85 SER A CA 1
ATOM 691 C C . SER A 1 85 ? 12.556 4.701 -29.255 1.00 97.88 85 SER A C 1
ATOM 693 O O . SER A 1 85 ? 12.315 4.921 -30.442 1.00 97.88 85 SER A O 1
ATOM 695 N N . ALA A 1 86 ? 13.584 5.275 -28.625 1.00 98.00 86 ALA A N 1
ATOM 696 C CA . ALA A 1 86 ? 14.500 6.212 -29.272 1.00 98.00 86 ALA A CA 1
ATOM 697 C C . ALA A 1 86 ? 15.339 5.539 -30.373 1.00 98.00 86 ALA A C 1
ATOM 699 O O . ALA A 1 86 ? 15.495 6.100 -31.456 1.00 98.00 86 ALA A O 1
ATOM 700 N N . GLY A 1 87 ? 15.828 4.319 -30.128 1.00 98.00 87 GLY A N 1
ATOM 701 C CA . GLY A 1 87 ? 16.587 3.525 -31.094 1.00 98.00 87 GLY A CA 1
ATOM 702 C C . GLY A 1 87 ? 15.766 3.155 -32.329 1.00 98.00 87 GLY A C 1
ATOM 703 O O . GLY A 1 87 ? 16.264 3.280 -33.445 1.00 98.00 87 GLY A O 1
ATOM 704 N N . PHE A 1 88 ? 14.491 2.788 -32.157 1.00 97.69 88 PHE A N 1
ATOM 705 C CA . PHE A 1 88 ? 13.582 2.540 -33.277 1.00 97.69 88 PHE A CA 1
ATOM 706 C C . PHE A 1 88 ? 13.328 3.806 -34.110 1.00 97.69 88 PHE A C 1
ATOM 708 O O . PHE A 1 88 ? 13.413 3.758 -35.335 1.00 97.69 88 PHE A O 1
ATOM 715 N N . LEU A 1 89 ? 13.083 4.954 -33.469 1.00 96.88 89 LEU A N 1
ATOM 716 C CA . LEU A 1 89 ? 12.897 6.227 -34.176 1.00 96.88 89 LEU A CA 1
ATOM 717 C C . LEU A 1 89 ? 14.165 6.652 -34.936 1.00 96.88 89 LEU A C 1
ATOM 719 O O . LEU A 1 89 ? 14.081 7.024 -36.106 1.00 96.88 89 LEU A O 1
ATOM 723 N N . ALA A 1 90 ? 15.341 6.537 -34.312 1.00 96.69 90 ALA A N 1
ATOM 724 C CA . ALA A 1 90 ? 16.622 6.806 -34.962 1.00 96.69 90 ALA A CA 1
ATOM 725 C C . ALA A 1 90 ? 16.868 5.862 -36.153 1.00 96.69 90 ALA A C 1
ATOM 727 O O . ALA A 1 90 ? 17.256 6.320 -37.228 1.00 96.69 90 ALA A O 1
ATOM 728 N N . PHE A 1 91 ? 16.572 4.567 -35.999 1.00 95.56 91 PHE A N 1
ATOM 729 C CA . PHE A 1 91 ? 16.643 3.586 -37.081 1.00 95.56 91 PHE A CA 1
ATOM 730 C C . PHE A 1 91 ? 15.722 3.954 -38.250 1.00 95.56 91 PHE A C 1
ATOM 732 O O . PHE A 1 91 ? 16.181 3.955 -39.387 1.00 95.56 91 PHE A O 1
ATOM 739 N N . VAL A 1 92 ? 14.463 4.332 -37.998 1.00 96.00 92 VAL A N 1
ATOM 740 C CA . VAL A 1 92 ? 13.520 4.752 -39.053 1.00 96.00 92 VAL A CA 1
ATOM 741 C C . VAL A 1 92 ? 14.020 5.997 -39.794 1.00 96.00 92 VAL A C 1
ATOM 743 O O . VAL A 1 92 ? 13.969 6.030 -41.024 1.00 96.00 92 VAL A O 1
ATOM 746 N N . VAL A 1 93 ? 14.556 6.995 -39.081 1.00 94.94 93 VAL A N 1
ATOM 747 C CA . VAL A 1 93 ? 15.123 8.210 -39.696 1.00 94.94 93 VAL A CA 1
ATOM 748 C C . VAL A 1 93 ? 16.342 7.877 -40.559 1.00 94.94 93 VAL A C 1
ATOM 750 O O . VAL A 1 93 ? 16.413 8.325 -41.704 1.00 94.94 93 VAL A O 1
ATOM 753 N N . VAL A 1 94 ? 17.273 7.052 -40.067 1.00 95.00 94 VAL A N 1
ATOM 754 C CA . VAL A 1 94 ? 18.466 6.636 -40.828 1.00 95.00 94 VAL A CA 1
ATOM 755 C C . VAL A 1 94 ? 18.078 5.772 -42.029 1.00 95.00 94 VAL A C 1
ATOM 757 O O . VAL A 1 94 ? 18.541 6.035 -43.134 1.00 95.00 94 VAL A O 1
ATOM 760 N N . TRP A 1 95 ? 17.179 4.802 -41.858 1.00 93.12 95 TRP A N 1
ATOM 761 C CA . TRP A 1 95 ? 16.683 3.937 -42.932 1.00 93.12 95 TRP A CA 1
ATOM 762 C C . TRP A 1 95 ? 16.037 4.746 -44.063 1.00 93.12 95 TRP A C 1
ATOM 764 O O . TRP A 1 95 ? 16.359 4.552 -45.238 1.00 93.12 95 TRP A O 1
ATOM 774 N N . LEU A 1 96 ? 15.163 5.698 -43.718 1.00 92.75 96 LEU A N 1
ATOM 775 C CA . LEU A 1 96 ? 14.513 6.574 -44.692 1.00 92.75 96 LEU A CA 1
ATOM 776 C C . LEU A 1 96 ? 15.501 7.568 -45.328 1.00 92.75 96 LEU A C 1
ATOM 778 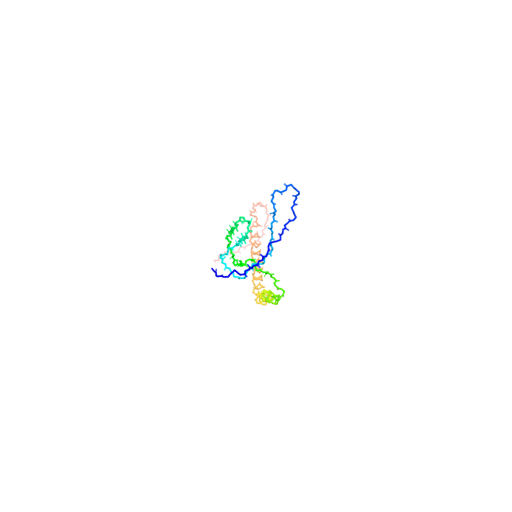O O . LEU A 1 96 ? 15.350 7.907 -46.498 1.00 92.75 96 LEU A O 1
ATOM 782 N N . SER A 1 97 ? 16.549 7.976 -44.613 1.00 88.12 97 SER A N 1
ATOM 783 C CA . SER A 1 97 ? 17.627 8.802 -45.173 1.00 88.12 97 SER A CA 1
ATOM 784 C C . SER A 1 97 ? 18.507 8.022 -46.157 1.00 88.12 97 SER A C 1
ATOM 786 O O . SER A 1 97 ? 18.852 8.544 -47.213 1.00 88.12 97 SER A O 1
ATOM 788 N N . VAL A 1 98 ? 18.834 6.761 -45.862 1.00 84.06 98 VAL A N 1
ATOM 789 C CA . VAL A 1 98 ? 19.707 5.923 -46.701 1.00 84.06 98 VAL A CA 1
ATOM 790 C C . VAL A 1 98 ? 18.981 5.414 -47.951 1.00 84.06 98 VAL A C 1
ATOM 792 O O . VAL A 1 98 ? 19.487 5.588 -49.052 1.00 84.06 98 VAL A O 1
ATOM 795 N N . TRP A 1 99 ? 17.777 4.842 -47.823 1.00 67.94 99 TRP A N 1
ATOM 796 C CA . TRP A 1 99 ? 17.033 4.299 -48.976 1.00 67.94 99 TRP A CA 1
ATOM 797 C C . TRP A 1 99 ? 16.052 5.284 -49.625 1.00 67.94 99 TRP A C 1
ATOM 799 O O . TRP A 1 99 ? 15.687 5.119 -50.792 1.00 67.94 99 TRP A O 1
ATOM 809 N N . GLY A 1 100 ? 15.573 6.285 -48.883 1.00 62.66 100 GLY A N 1
ATOM 810 C CA . GLY A 1 100 ? 14.572 7.233 -49.374 1.00 62.66 100 GLY A CA 1
ATOM 811 C C . GLY A 1 100 ? 15.162 8.371 -50.201 1.00 62.66 100 GLY A C 1
ATOM 812 O O . GLY A 1 100 ? 14.511 8.812 -51.147 1.00 62.66 100 GLY A O 1
ATOM 813 N N . THR A 1 101 ? 16.394 8.812 -49.922 1.00 59.31 101 THR A N 1
ATOM 814 C CA . THR A 1 101 ? 17.034 9.935 -50.636 1.00 59.31 101 THR A CA 1
ATOM 815 C C . THR A 1 101 ? 17.204 9.676 -52.131 1.00 59.31 101 THR A C 1
ATOM 817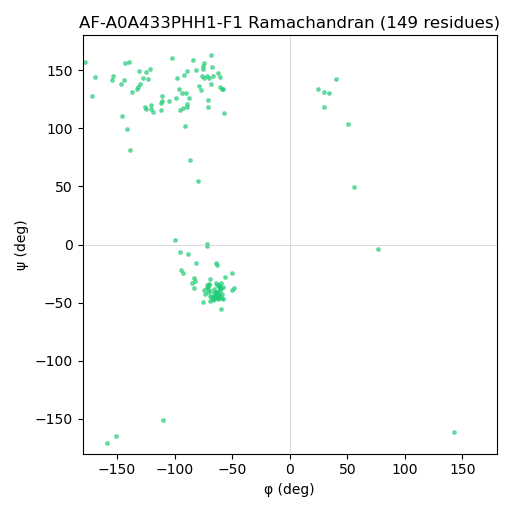 O O . THR A 1 101 ? 16.923 10.568 -52.927 1.00 59.31 101 THR A O 1
ATOM 820 N N . GLU A 1 102 ? 17.561 8.457 -52.548 1.00 58.81 102 GLU A N 1
ATOM 821 C CA . GLU A 1 102 ? 17.650 8.099 -53.972 1.00 58.81 102 GLU A CA 1
ATOM 822 C C . GLU A 1 102 ? 16.312 8.213 -54.714 1.00 58.81 102 GLU A C 1
ATOM 824 O O . GLU A 1 102 ? 16.273 8.601 -55.886 1.00 58.81 102 GLU A O 1
ATOM 829 N N . LYS A 1 103 ? 15.199 7.879 -54.047 1.00 55.66 103 LYS A N 1
ATOM 830 C CA . LYS A 1 103 ? 13.858 7.963 -54.642 1.00 55.66 103 LYS A CA 1
ATOM 831 C C . LYS A 1 103 ? 13.283 9.373 -54.550 1.00 55.66 103 LYS A C 1
ATOM 833 O O . LYS A 1 103 ? 12.689 9.816 -55.528 1.00 55.66 103 LYS A O 1
ATOM 838 N N . ALA A 1 104 ? 13.527 10.096 -53.456 1.00 58.62 104 ALA A N 1
ATOM 839 C CA . ALA A 1 104 ? 13.190 11.511 -53.320 1.00 58.62 104 ALA A CA 1
ATOM 840 C C . ALA A 1 104 ? 13.906 12.348 -54.392 1.00 58.62 104 ALA A C 1
ATOM 842 O O . ALA A 1 104 ? 13.243 12.935 -55.239 1.00 58.62 104 ALA A O 1
ATOM 843 N N . MET A 1 105 ? 15.242 12.276 -54.483 1.00 57.50 105 MET A N 1
ATOM 844 C CA . MET A 1 105 ? 16.012 13.015 -55.494 1.00 57.50 105 MET A CA 1
ATOM 845 C C . MET A 1 105 ? 15.624 12.660 -56.937 1.00 57.50 105 MET A C 1
ATOM 847 O O . MET A 1 105 ? 15.648 13.537 -57.802 1.00 57.50 105 MET A O 1
ATOM 851 N N . LYS A 1 106 ? 15.238 11.406 -57.225 1.00 57.94 106 LYS A N 1
ATOM 852 C CA . LYS A 1 106 ? 14.686 11.033 -58.542 1.00 57.94 106 LYS A CA 1
ATOM 853 C C . LYS A 1 106 ? 13.308 11.645 -58.788 1.00 57.94 106 LYS A C 1
ATOM 855 O O . LYS A 1 106 ? 13.092 12.179 -59.872 1.00 57.94 106 LYS A O 1
ATOM 860 N N . VAL A 1 107 ? 12.395 11.597 -57.817 1.00 61.81 107 VAL A N 1
ATOM 861 C CA . VAL A 1 107 ? 11.066 12.222 -57.935 1.00 61.81 107 VAL A CA 1
ATOM 862 C C . VAL A 1 107 ? 11.193 13.735 -58.099 1.00 61.81 107 VAL A C 1
ATOM 864 O O . VAL A 1 107 ? 10.566 14.287 -58.999 1.00 61.81 107 VAL A O 1
ATOM 867 N N . ASP A 1 108 ? 12.047 14.395 -57.320 1.00 59.12 108 ASP A N 1
ATOM 868 C CA . ASP A 1 108 ? 12.228 15.846 -57.370 1.00 59.12 108 ASP A CA 1
ATOM 869 C C . ASP A 1 108 ? 12.905 16.307 -58.669 1.00 59.12 108 ASP A C 1
ATOM 871 O O . ASP A 1 108 ? 12.433 17.270 -59.274 1.00 59.12 108 ASP A O 1
ATOM 875 N N . LYS A 1 109 ? 13.912 15.579 -59.188 1.00 58.34 109 LYS A N 1
ATOM 876 C CA . LYS A 1 109 ? 14.456 15.833 -60.540 1.00 58.34 109 LYS A CA 1
ATOM 877 C C . LYS A 1 109 ? 13.409 15.649 -61.638 1.00 58.34 109 LYS A C 1
ATOM 879 O O . LYS A 1 109 ? 13.290 16.498 -62.513 1.00 58.34 109 LYS A O 1
ATOM 884 N N . VAL A 1 110 ? 12.631 14.565 -61.599 1.00 64.50 110 VAL A N 1
ATOM 885 C CA . VAL A 1 110 ? 11.567 14.324 -62.591 1.00 64.50 110 VAL A CA 1
ATOM 886 C C . VAL A 1 110 ? 10.477 15.399 -62.500 1.00 64.50 110 VAL A C 1
ATOM 888 O O . VAL A 1 110 ? 9.900 15.782 -63.516 1.00 64.50 110 VAL A O 1
ATOM 891 N N . LYS A 1 111 ? 10.207 15.926 -61.302 1.00 60.91 111 LYS A N 1
ATOM 892 C CA . LYS A 1 111 ? 9.218 16.980 -61.063 1.00 60.91 111 LYS A CA 1
ATOM 893 C C . LYS A 1 111 ? 9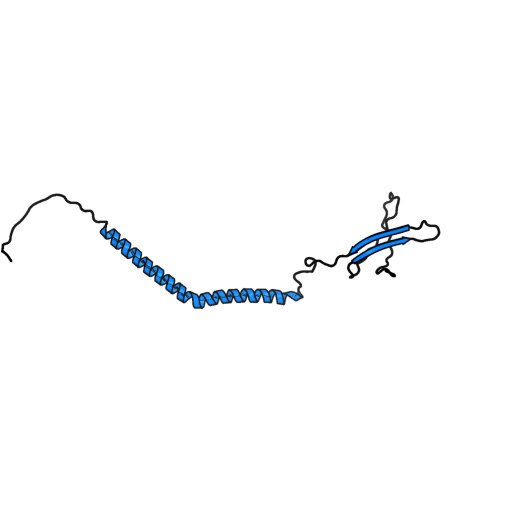.699 18.348 -61.557 1.00 60.91 111 LYS A C 1
ATOM 895 O O . LYS A 1 111 ? 8.919 19.030 -62.220 1.00 60.91 111 LYS A O 1
ATOM 900 N N . SER A 1 112 ? 10.961 18.720 -61.320 1.00 53.91 112 SER A N 1
ATOM 901 C CA . SER A 1 112 ? 11.531 19.979 -61.822 1.00 53.91 112 SER A CA 1
ATOM 902 C C . SER A 1 112 ? 11.714 19.968 -63.343 1.00 53.91 112 SER A C 1
ATOM 904 O O . SER A 1 112 ? 11.278 20.903 -64.009 1.00 53.91 112 SER A O 1
ATOM 906 N N . GLU A 1 113 ? 12.234 18.881 -63.921 1.00 63.50 113 GLU A N 1
ATOM 907 C CA . GLU A 1 113 ? 12.388 18.739 -65.377 1.00 63.50 113 GLU A CA 1
ATOM 908 C C . GLU A 1 113 ? 11.025 18.759 -66.100 1.00 63.50 113 GLU A C 1
ATOM 910 O O . GLU A 1 113 ? 10.891 19.312 -67.195 1.00 63.50 113 GLU A O 1
ATOM 915 N N . LYS A 1 114 ? 9.975 18.207 -65.472 1.00 64.94 114 LYS A N 1
ATOM 916 C CA . LYS A 1 114 ? 8.601 18.287 -65.987 1.00 64.94 114 LYS A CA 1
ATOM 917 C C . LYS A 1 114 ? 8.018 19.701 -65.873 1.00 64.94 114 LYS A C 1
ATOM 919 O O . LYS A 1 114 ? 7.326 20.123 -66.795 1.00 64.94 114 LYS A O 1
ATOM 924 N N . GLN A 1 115 ? 8.308 20.442 -64.800 1.00 59.78 115 GLN A N 1
ATOM 925 C CA . GLN A 1 115 ? 7.898 21.847 -64.669 1.00 59.78 115 GLN A CA 1
ATOM 926 C C . GLN A 1 115 ? 8.590 22.748 -65.699 1.00 59.78 115 GLN A C 1
ATOM 928 O O . GLN A 1 115 ? 7.905 23.524 -66.361 1.00 59.78 115 GLN A O 1
ATOM 933 N N . GLU A 1 116 ? 9.904 22.611 -65.905 1.00 63.75 116 GLU A N 1
ATOM 934 C CA . GLU A 1 116 ? 10.635 23.395 -66.913 1.00 63.75 116 GLU A CA 1
ATOM 935 C C . GLU A 1 116 ? 10.061 23.164 -68.320 1.00 63.75 116 GLU A C 1
ATOM 937 O O . GLU A 1 116 ? 9.829 24.114 -69.068 1.00 63.75 116 GLU A O 1
ATOM 942 N N . LYS A 1 117 ? 9.744 21.907 -68.662 1.00 60.53 117 LYS A N 1
ATOM 943 C CA . LYS A 1 117 ? 9.122 21.554 -69.945 1.00 60.53 117 LYS A CA 1
ATOM 944 C C . LYS A 1 117 ? 7.724 22.158 -70.116 1.00 60.53 117 LYS A C 1
ATOM 946 O O . LYS A 1 117 ? 7.447 22.670 -71.196 1.00 60.53 117 LYS A O 1
ATOM 951 N N . VAL A 1 118 ? 6.887 22.165 -69.072 1.00 65.75 118 VAL A N 1
ATOM 952 C CA . VAL A 1 118 ? 5.544 22.783 -69.107 1.00 65.75 118 VAL A CA 1
ATOM 953 C C . VAL A 1 118 ? 5.625 24.305 -69.266 1.00 65.75 118 VAL A C 1
ATOM 955 O O . VAL A 1 118 ? 4.978 24.858 -70.154 1.00 65.75 118 VAL A O 1
ATOM 958 N N . VAL A 1 119 ? 6.480 24.979 -68.489 1.00 64.50 119 VAL A N 1
ATOM 959 C CA . VAL A 1 119 ? 6.704 26.434 -68.610 1.00 64.50 119 VAL A CA 1
ATOM 960 C C . VAL A 1 119 ? 7.255 26.791 -69.996 1.00 64.50 119 VAL A C 1
ATOM 962 O O . VAL A 1 119 ? 6.908 27.828 -70.563 1.00 64.50 119 VAL A O 1
ATOM 965 N N . LYS A 1 120 ? 8.085 25.922 -70.587 1.00 59.97 120 LYS A N 1
ATOM 966 C CA . LYS A 1 120 ? 8.623 26.115 -71.937 1.00 59.97 120 LYS A CA 1
ATOM 967 C C . LYS A 1 120 ? 7.569 25.925 -73.032 1.00 59.97 120 LYS A C 1
ATOM 969 O O . LYS A 1 120 ? 7.596 26.695 -73.987 1.00 59.97 120 LYS A O 1
ATOM 974 N N . SER A 1 121 ? 6.636 24.975 -72.902 1.00 60.50 121 SER A N 1
ATOM 975 C CA . SER A 1 121 ? 5.499 24.868 -73.831 1.00 60.50 121 SER A CA 1
ATOM 976 C C . SER A 1 121 ? 4.545 26.057 -73.706 1.00 60.50 121 SER A C 1
ATOM 978 O O . SER A 1 121 ? 4.258 26.691 -74.714 1.00 60.50 121 SER A O 1
ATOM 980 N N . GLU A 1 122 ? 4.151 26.438 -72.487 1.00 65.25 122 GLU A N 1
ATOM 981 C CA . GLU A 1 122 ? 3.222 27.555 -72.245 1.00 65.25 122 GLU A CA 1
ATOM 982 C C . GLU A 1 122 ? 3.794 28.896 -72.751 1.00 65.25 122 GLU A C 1
ATOM 984 O O . GLU A 1 122 ? 3.084 29.722 -73.326 1.00 65.25 122 GLU A O 1
ATOM 989 N N . LYS A 1 123 ? 5.114 29.097 -72.623 1.00 60.12 123 LYS A N 1
ATOM 990 C CA . LYS A 1 123 ? 5.798 30.276 -73.172 1.00 60.12 123 LYS A CA 1
ATOM 991 C C . LYS A 1 123 ? 5.878 30.270 -74.704 1.00 60.12 123 LYS A C 1
ATOM 993 O O . LYS A 1 123 ? 5.797 31.336 -75.305 1.00 60.12 123 LYS A O 1
ATOM 998 N N . VAL A 1 124 ? 6.027 29.106 -75.342 1.00 61.09 124 VAL A N 1
ATOM 999 C CA . VAL A 1 124 ? 5.972 28.978 -76.814 1.00 61.09 124 VAL A CA 1
ATOM 1000 C C . VAL A 1 124 ? 4.551 29.209 -77.338 1.00 61.09 124 VAL A C 1
ATOM 1002 O O . VAL A 1 124 ? 4.388 29.785 -78.410 1.00 61.09 124 VAL A O 1
ATOM 1005 N N . GLU A 1 125 ? 3.537 28.806 -76.575 1.00 62.53 125 GLU A N 1
ATOM 1006 C CA . GLU A 1 125 ? 2.124 28.984 -76.913 1.00 62.53 125 GLU A CA 1
ATOM 1007 C C . GLU A 1 125 ? 1.718 30.467 -76.854 1.00 62.53 125 GLU A C 1
ATOM 1009 O O . GLU A 1 125 ? 1.243 31.002 -77.854 1.00 62.53 125 GLU A O 1
ATOM 1014 N N . LYS A 1 126 ? 2.063 31.192 -75.777 1.00 57.69 126 LYS A N 1
ATOM 1015 C CA . LYS A 1 126 ? 1.816 32.648 -75.684 1.00 57.69 126 LYS A CA 1
ATOM 1016 C C . LYS A 1 126 ? 2.522 33.475 -76.762 1.00 57.69 126 LYS A C 1
ATOM 1018 O O . LYS A 1 126 ? 1.919 34.390 -77.312 1.00 57.69 126 LYS A O 1
ATOM 1023 N N . ILE A 1 127 ? 3.756 33.120 -77.135 1.00 59.81 127 ILE A N 1
ATOM 1024 C CA . ILE A 1 127 ? 4.487 33.772 -78.245 1.00 59.81 127 ILE A CA 1
ATOM 1025 C C . ILE A 1 127 ? 3.774 33.575 -79.602 1.00 59.81 127 ILE A C 1
ATOM 1027 O O . ILE A 1 127 ? 4.045 34.302 -80.557 1.00 59.81 127 ILE A O 1
ATOM 1031 N N . LYS A 1 128 ? 2.856 32.606 -79.705 1.00 55.69 128 LYS A N 1
ATOM 1032 C CA . LYS A 1 128 ? 2.064 32.337 -80.909 1.00 55.69 128 LYS A CA 1
ATOM 1033 C C . LYS A 1 128 ? 0.696 33.034 -80.912 1.00 55.69 128 LYS A C 1
ATOM 1035 O O . LYS A 1 128 ? 0.154 33.244 -81.992 1.00 55.69 128 LYS A O 1
ATOM 1040 N N . GLU A 1 129 ? 0.165 33.403 -79.746 1.00 57.53 129 GLU A N 1
ATOM 1041 C CA . GLU A 1 129 ? -1.041 34.238 -79.617 1.00 57.53 129 GLU A CA 1
ATOM 1042 C C . GLU A 1 129 ? -0.719 35.742 -79.696 1.00 57.53 129 GLU A C 1
ATOM 1044 O O . GLU A 1 129 ? -1.502 36.511 -80.250 1.00 57.53 129 GLU A O 1
ATOM 1049 N N . GLU A 1 130 ? 0.448 36.17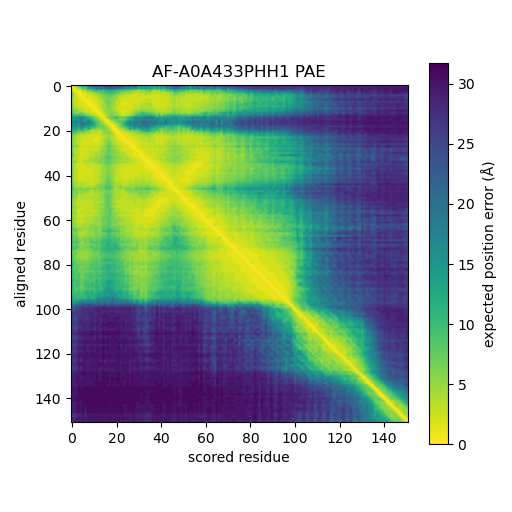8 -79.207 1.00 51.94 130 GLU A N 1
ATOM 1050 C CA . GLU A 1 130 ? 0.866 37.591 -79.197 1.00 51.94 130 GLU A CA 1
ATOM 1051 C C . GLU A 1 130 ? 1.404 38.076 -80.563 1.00 51.94 130 GLU A C 1
ATOM 1053 O O . GLU A 1 130 ? 2.513 38.601 -80.686 1.00 51.94 130 GLU A O 1
ATOM 1058 N N . LYS A 1 131 ? 0.604 37.914 -81.626 1.00 47.31 131 LYS A N 1
ATOM 1059 C CA . LYS A 1 131 ? 0.822 38.600 -82.907 1.00 47.31 131 LYS A CA 1
ATOM 1060 C C . LYS A 1 131 ? -0.510 39.036 -83.546 1.00 47.31 131 LYS A C 1
ATOM 1062 O O . LYS A 1 131 ? -1.155 38.208 -84.185 1.00 47.31 131 LYS A O 1
ATOM 1067 N N . PRO A 1 132 ? -0.921 40.311 -83.409 1.00 42.31 132 PRO A N 1
ATOM 1068 C CA . PRO A 1 132 ? -2.186 40.798 -83.961 1.00 42.31 132 PRO A CA 1
ATOM 1069 C C . PRO A 1 132 ? -2.182 40.884 -85.499 1.00 42.31 132 PRO A C 1
ATOM 1071 O O . PRO A 1 132 ? -1.182 41.256 -86.118 1.00 42.31 132 PRO A O 1
ATOM 1074 N N . ASP A 1 133 ? -3.331 40.564 -86.103 1.00 50.00 133 ASP A N 1
ATOM 1075 C CA . ASP A 1 133 ? -3.596 40.625 -87.549 1.00 50.00 133 ASP A CA 1
ATOM 1076 C C . ASP A 1 133 ? -4.067 42.028 -87.992 1.00 50.00 133 ASP A C 1
ATOM 1078 O O . ASP A 1 133 ? -5.232 42.236 -88.339 1.00 50.00 133 ASP A O 1
ATOM 1082 N N . ASP A 1 134 ? -3.159 43.007 -88.024 1.00 41.25 134 ASP A N 1
ATOM 1083 C CA . ASP A 1 134 ? -3.467 44.351 -88.534 1.00 41.25 134 ASP A CA 1
ATOM 1084 C C . ASP A 1 134 ? -3.209 44.488 -90.048 1.00 41.25 134 ASP A C 1
ATOM 1086 O O . ASP A 1 134 ? -2.083 44.375 -90.538 1.00 41.25 134 ASP A O 1
ATOM 1090 N N . ARG A 1 135 ? -4.274 44.781 -90.811 1.00 42.31 135 ARG A N 1
ATOM 1091 C CA . ARG A 1 135 ? -4.233 45.091 -92.254 1.00 42.31 135 ARG A CA 1
ATOM 1092 C C . ARG A 1 135 ? -4.582 46.560 -92.517 1.00 42.31 135 ARG A C 1
ATOM 1094 O O . ARG A 1 135 ? -5.748 46.925 -92.379 1.00 42.31 135 ARG A O 1
ATOM 1101 N N . ALA A 1 136 ? -3.650 47.359 -93.044 1.00 32.84 136 ALA A N 1
ATOM 1102 C CA . ALA A 1 136 ? -3.979 48.655 -93.652 1.00 32.84 136 ALA A CA 1
ATOM 1103 C C . ALA A 1 136 ? -2.968 49.133 -94.722 1.00 32.84 136 ALA A C 1
ATOM 1105 O O . ALA A 1 136 ? -1.765 48.995 -94.552 1.00 32.84 136 ALA A O 1
ATOM 1106 N N . ALA A 1 137 ? -3.513 49.738 -95.788 1.00 34.53 137 ALA A N 1
ATOM 1107 C CA . ALA A 1 137 ? -2.940 50.783 -96.658 1.00 34.53 137 ALA A CA 1
ATOM 1108 C C . ALA A 1 137 ? -1.521 50.640 -97.288 1.00 34.53 137 ALA A C 1
ATOM 1110 O O . ALA A 1 137 ? -0.508 50.946 -96.672 1.00 34.53 137 ALA A O 1
ATOM 1111 N N . THR A 1 138 ? -1.505 50.323 -98.595 1.00 34.38 138 THR A N 1
ATOM 1112 C CA . THR A 1 138 ? -0.847 51.077 -99.709 1.00 34.38 138 THR A CA 1
ATOM 1113 C C . THR A 1 138 ? 0.348 52.006 -99.398 1.00 34.38 138 THR A C 1
ATOM 1115 O O . THR A 1 138 ? 0.206 52.934 -98.610 1.00 34.38 138 THR A O 1
ATOM 1118 N N . SER A 1 139 ? 1.455 51.961 -100.158 1.00 33.22 139 SER A N 1
ATOM 1119 C CA . SER A 1 139 ? 1.472 52.480 -101.548 1.00 33.22 139 SER A CA 1
ATOM 1120 C C . SER A 1 139 ? 2.593 51.929 -102.478 1.00 33.22 139 SER A C 1
ATOM 1122 O O . SER A 1 139 ? 3.238 50.926 -102.193 1.00 33.22 139 SER A O 1
ATOM 1124 N N . GLU A 1 140 ? 2.718 52.538 -103.663 1.00 35.16 140 GLU A N 1
ATOM 1125 C CA . GLU A 1 140 ? 3.296 52.059 -104.932 1.00 35.16 140 GLU A CA 1
ATOM 1126 C C . GLU A 1 140 ? 4.835 51.917 -105.018 1.00 35.16 140 GLU A C 1
ATOM 1128 O O . GLU A 1 140 ? 5.570 52.792 -104.566 1.00 35.16 140 GLU A O 1
ATOM 1133 N N . THR A 1 141 ? 5.328 50.902 -105.754 1.00 32.16 141 THR A N 1
ATOM 1134 C CA . THR A 1 141 ? 6.181 51.052 -106.974 1.00 32.16 141 THR A CA 1
ATOM 1135 C C . THR A 1 141 ? 6.546 49.694 -107.625 1.00 32.16 141 THR A C 1
ATOM 1137 O O . THR A 1 141 ? 6.525 48.650 -106.980 1.00 32.16 141 THR A O 1
ATOM 1140 N N . GLY A 1 142 ? 6.879 49.700 -108.925 1.00 29.80 142 GLY A N 1
ATOM 1141 C CA . GLY A 1 142 ? 7.430 48.576 -109.723 1.00 29.80 142 GLY A CA 1
ATOM 1142 C C . GLY A 1 142 ? 8.314 49.125 -110.866 1.00 29.80 142 GLY A C 1
ATOM 1143 O O . GLY A 1 142 ? 8.616 50.319 -110.800 1.00 29.80 142 GLY A O 1
ATOM 1144 N N . PRO A 1 143 ? 8.705 48.381 -111.938 1.00 49.50 143 PRO A N 1
ATOM 1145 C CA . PRO A 1 143 ? 8.514 46.961 -112.313 1.00 49.50 143 PRO A CA 1
ATOM 1146 C C . PRO A 1 143 ? 9.873 46.188 -112.223 1.00 49.50 143 PRO A C 1
ATOM 1148 O O . PRO A 1 143 ? 10.689 46.562 -111.394 1.00 49.50 143 PRO A O 1
ATOM 1151 N N . GLU A 1 144 ? 10.270 45.117 -112.940 1.00 35.09 144 GLU A N 1
ATOM 1152 C CA . GLU A 1 144 ? 9.752 44.240 -114.021 1.00 35.09 144 GLU A CA 1
ATOM 1153 C C . GLU A 1 144 ? 10.429 42.852 -113.884 1.00 35.09 144 GLU A C 1
ATOM 1155 O O . GLU A 1 144 ? 11.630 42.821 -113.606 1.00 35.09 144 GLU A O 1
ATOM 1160 N N . LYS A 1 145 ? 9.742 41.726 -114.178 1.00 34.75 145 LYS A N 1
ATOM 1161 C CA . LYS A 1 145 ? 10.179 40.818 -115.271 1.00 34.75 145 LYS A CA 1
ATOM 1162 C C . LYS A 1 145 ? 9.257 39.659 -115.674 1.00 34.75 145 LYS A C 1
ATOM 1164 O O . LYS A 1 145 ? 8.887 38.814 -114.871 1.00 34.75 145 LYS A O 1
ATOM 1169 N N . LYS A 1 146 ? 8.996 39.613 -116.988 1.00 38.25 146 LYS A N 1
ATOM 1170 C CA . LYS A 1 146 ? 8.890 38.438 -117.886 1.00 38.25 146 LYS A CA 1
ATOM 1171 C C . LYS A 1 146 ? 8.405 37.066 -117.358 1.00 38.25 146 LYS A C 1
ATOM 1173 O O . LYS A 1 146 ? 9.133 36.363 -116.679 1.00 38.25 146 LYS A O 1
ATOM 1178 N N . THR A 1 147 ? 7.277 36.620 -117.938 1.00 44.47 147 THR A N 1
ATOM 1179 C CA . THR A 1 147 ? 7.069 35.366 -118.732 1.00 44.47 147 THR A CA 1
ATOM 1180 C C . THR A 1 147 ? 7.750 34.042 -118.293 1.00 44.47 147 THR A C 1
ATOM 1182 O O . THR A 1 147 ? 8.949 34.014 -118.074 1.00 44.47 147 THR A O 1
ATOM 1185 N N . ARG A 1 148 ? 7.134 32.848 -118.407 1.00 40.62 148 ARG A N 1
ATOM 1186 C CA . ARG A 1 148 ? 6.178 32.391 -119.447 1.00 40.62 148 ARG A CA 1
ATOM 1187 C C . ARG A 1 148 ? 5.506 31.050 -119.055 1.00 40.62 148 ARG A C 1
ATOM 1189 O O . ARG A 1 148 ? 6.190 30.183 -118.546 1.00 40.62 148 ARG A O 1
ATOM 1196 N N . ARG A 1 149 ? 4.219 30.884 -119.416 1.00 40.28 149 ARG A N 1
ATOM 1197 C CA . ARG A 1 149 ? 3.450 29.637 -119.721 1.00 40.28 149 ARG A CA 1
ATOM 1198 C C . ARG A 1 149 ? 3.807 28.291 -119.038 1.00 40.28 149 ARG A C 1
ATOM 1200 O O . ARG A 1 149 ? 4.893 27.786 -119.253 1.00 40.28 149 ARG A O 1
ATOM 1207 N N . LYS A 1 150 ? 2.752 27.637 -118.512 1.00 43.34 150 LYS A N 1
ATOM 1208 C CA . LYS A 1 150 ? 2.376 26.194 -118.613 1.00 43.34 150 LYS A CA 1
ATOM 1209 C C . LYS A 1 150 ? 3.523 25.155 -118.677 1.00 43.34 150 LYS A C 1
ATOM 1211 O O . LYS A 1 150 ? 4.305 25.150 -119.620 1.00 43.34 150 LYS A O 1
ATOM 1216 N N . LYS A 1 151 ? 3.470 24.108 -117.855 1.00 41.53 151 LYS A N 1
ATOM 1217 C CA . LYS A 1 151 ? 2.311 23.198 -117.776 1.00 41.53 151 LYS A CA 1
ATOM 1218 C C . LYS A 1 151 ? 2.177 22.539 -116.408 1.00 41.53 151 LYS A C 1
ATOM 1220 O O . LYS A 1 151 ? 3.236 22.254 -115.820 1.00 41.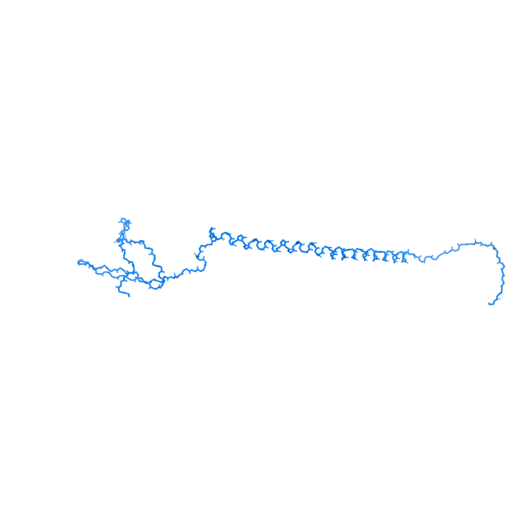53 151 LYS A O 1
#

pLDDT: mean 78.12, std 21.23, range [29.8, 98.0]

Radius of gyration: 51.39 Å; Cα contacts (8 Å, |Δi|>4): 68; chains: 1; bounding box: 42×69×161 Å

Sequence (151 aa):
MLDPYIRKTLTPLPSASNQRAAKFQTQLQLPDVYGVFTFRVNYKRPGYTYLVDQSTVALRPFRHDEYPRFLTAAYPYYAGAASMSAGFLAFVVVWLSVWGTEKAMKVDKVKSEKQEKVVKSEKVEKIKEEKPDDRAATSETGPEKKTRRKK

Foldseek 3Di:
DPDDPDDDDWDWDDDDPPDPDIDTHDDDDDDPDWAKDKDWDWDDDPPDDTDIDIDIDGGDDDDPVRDDPDDVVCVVVVVVVVCVVVVVVVCVVVVCVVPVVVVVVVVVVVVVVVVVVVVVVVVVVVVVVPDDDDDDDDDDDDDDDDDDDDD

Mean predicted aligned error: 16.52 Å

Solvent-accessible surface area (backbone atoms only — not comparable to full-atom values): 10154 Å² total; per-residue (Å²): 131,96,70,77,97,75,86,80,77,66,46,77,51,94,67,60,96,87,57,98,64,85,52,68,47,72,88,78,84,81,74,96,70,63,47,81,47,68,56,68,50,74,50,79,54,90,100,51,83,74,45,76,48,77,52,76,47,77,45,77,73,86,54,91,84,72,56,89,74,86,53,77,92,46,47,69,59,57,51,48,54,50,49,53,53,51,49,50,53,51,48,53,53,51,50,47,54,69,66,39,46,66,53,48,55,50,51,53,49,54,49,50,58,51,47,54,51,50,55,51,49,55,52,56,51,49,66,69,67,74,63,84,92,82,86,80,83,89,86,91,88,84,91,87,83,79,88,78,82,88,132

Secondary structure (DSSP, 8-state):
--S-S---PPEEP---TT-SS--EE---PPPS--EEEEEEEEE--TTS--EEEEEEEEEPPPPTTSSPPS-GGGHHHHHHHHHHHHHHHHHHHHHHHHHHHHHHHHHHHHHHHHHHHHHHHHHHHHHHHS---------------------